Protein AF-A0A7K4INW4-F1 (afdb_monomer)

Radius of gyration: 18.96 Å; Cα contacts (8 Å, |Δi|>4): 118; chains: 1; bounding box: 45×37×45 Å

Structure (mmCIF, N/CA/C/O backbone):
data_AF-A0A7K4INW4-F1
#
_entry.id   AF-A0A7K4INW4-F1
#
loop_
_atom_site.group_PDB
_atom_site.id
_atom_site.type_symbol
_atom_site.label_atom_id
_atom_site.label_alt_id
_atom_site.label_comp_id
_atom_site.label_asym_id
_atom_site.label_entity_id
_atom_site.label_seq_id
_atom_site.pdbx_PDB_ins_code
_atom_site.Cartn_x
_atom_site.Cartn_y
_atom_site.Cartn_z
_atom_site.occupancy
_atom_site.B_iso_or_equiv
_atom_site.auth_seq_id
_atom_site.auth_comp_id
_atom_site.auth_asym_id
_atom_site.auth_atom_id
_atom_site.pdbx_PDB_model_num
ATOM 1 N N . MET A 1 1 ? -23.351 1.998 -5.449 1.00 84.44 1 MET A N 1
ATOM 2 C CA . MET A 1 1 ? -22.306 2.842 -6.071 1.00 84.44 1 MET A CA 1
ATOM 3 C C . MET A 1 1 ? -20.918 2.566 -5.495 1.00 84.44 1 MET A C 1
ATOM 5 O O . MET A 1 1 ? -20.058 2.214 -6.281 1.00 84.44 1 MET A O 1
ATOM 9 N N . ILE A 1 2 ? -20.703 2.623 -4.167 1.00 93.81 2 ILE A N 1
ATOM 10 C CA . ILE A 1 2 ? -19.391 2.334 -3.531 1.00 93.81 2 ILE A CA 1
ATOM 11 C C . ILE A 1 2 ? -18.779 1.018 -4.032 1.00 93.81 2 ILE A C 1
ATOM 13 O O . ILE A 1 2 ? -17.688 1.023 -4.590 1.00 93.81 2 ILE A O 1
ATOM 17 N N . TRP A 1 3 ? -19.519 -0.087 -3.896 1.00 94.50 3 TRP A N 1
ATOM 18 C CA . TRP A 1 3 ? -19.058 -1.415 -4.310 1.00 94.50 3 TRP A CA 1
ATOM 19 C C . TRP A 1 3 ? -18.751 -1.510 -5.803 1.00 94.50 3 TRP A C 1
ATOM 21 O O . TRP A 1 3 ? -17.779 -2.145 -6.176 1.00 94.50 3 TRP A O 1
ATOM 31 N N . LEU A 1 4 ? -19.523 -0.822 -6.649 1.00 96.50 4 LEU A N 1
ATOM 32 C CA . LEU A 1 4 ? -19.267 -0.790 -8.088 1.00 96.50 4 LEU A CA 1
ATOM 33 C C . LEU A 1 4 ? -17.937 -0.090 -8.395 1.00 96.50 4 LEU A C 1
ATOM 35 O O . LEU A 1 4 ? -17.111 -0.648 -9.107 1.00 96.50 4 LEU A O 1
ATOM 39 N N . CYS A 1 5 ? -17.710 1.101 -7.832 1.00 96.12 5 CYS A N 1
ATOM 40 C CA . CYS A 1 5 ? -16.449 1.826 -7.995 1.00 96.12 5 CYS A CA 1
ATOM 41 C C . CYS A 1 5 ? -15.263 1.009 -7.458 1.00 96.12 5 CYS A C 1
ATOM 43 O O . CYS A 1 5 ? -14.231 0.917 -8.115 1.00 96.12 5 CYS A O 1
ATOM 45 N N . PHE A 1 6 ? -15.434 0.355 -6.308 1.00 96.88 6 PHE A N 1
ATOM 46 C CA . PHE A 1 6 ? -14.407 -0.503 -5.726 1.00 96.88 6 PHE A CA 1
ATOM 47 C C . PHE A 1 6 ? -14.074 -1.696 -6.630 1.00 96.88 6 PHE A C 1
ATOM 49 O O . PHE A 1 6 ? -12.907 -1.925 -6.932 1.00 96.88 6 PHE A O 1
ATOM 56 N N . THR A 1 7 ? -15.086 -2.415 -7.124 1.00 97.75 7 THR A N 1
ATOM 57 C CA . THR A 1 7 ? -14.902 -3.555 -8.032 1.00 97.75 7 THR A CA 1
ATOM 58 C C . THR A 1 7 ? -14.246 -3.137 -9.344 1.00 97.75 7 THR A C 1
ATOM 60 O O . THR A 1 7 ? -13.327 -3.812 -9.792 1.00 97.75 7 THR A O 1
ATOM 63 N N . VAL A 1 8 ? -14.670 -2.023 -9.947 1.00 98.25 8 VAL A N 1
ATOM 64 C CA . VAL A 1 8 ? -14.062 -1.511 -11.187 1.00 98.25 8 VAL A CA 1
ATOM 65 C C . VAL A 1 8 ? -12.601 -1.134 -10.958 1.00 98.25 8 VAL A C 1
ATOM 67 O O . VAL A 1 8 ? -11.744 -1.498 -11.756 1.00 98.25 8 VAL A O 1
ATOM 70 N N . GLY A 1 9 ? -12.304 -0.449 -9.855 1.00 97.94 9 GLY A N 1
ATOM 71 C CA . GLY A 1 9 ? -10.940 -0.069 -9.512 1.00 97.94 9 GLY A CA 1
ATOM 72 C C . GLY A 1 9 ? -10.025 -1.260 -9.245 1.00 97.94 9 GLY A C 1
ATOM 73 O O . GLY A 1 9 ? -8.933 -1.320 -9.801 1.00 97.94 9 GLY A O 1
ATOM 74 N N . LEU A 1 10 ? -10.496 -2.246 -8.477 1.00 97.75 10 LEU A N 1
ATOM 75 C CA . LEU A 1 10 ? -9.767 -3.496 -8.251 1.00 97.75 10 LEU A CA 1
ATOM 76 C C . LEU A 1 10 ? -9.554 -4.286 -9.540 1.00 97.75 10 LEU A C 1
ATOM 78 O O . LEU A 1 10 ? -8.481 -4.841 -9.738 1.00 97.75 10 LEU A O 1
ATOM 82 N N . PHE A 1 11 ? -10.559 -4.341 -10.414 1.00 98.44 11 PHE A N 1
ATOM 83 C CA . PHE A 1 11 ? -10.442 -5.035 -11.691 1.00 98.44 11 PHE A CA 1
ATOM 84 C C . PHE A 1 11 ? -9.376 -4.389 -12.582 1.00 98.44 11 PHE A C 1
ATOM 86 O O . PHE A 1 11 ? -8.529 -5.089 -13.124 1.00 98.44 11 PHE A O 1
ATOM 93 N N . LEU A 1 12 ? -9.369 -3.058 -12.691 1.00 98.00 12 LEU A N 1
ATOM 94 C CA . LEU A 1 12 ? -8.351 -2.329 -13.453 1.00 98.00 12 LEU A CA 1
ATOM 95 C C . LEU A 1 12 ? -6.953 -2.507 -12.857 1.00 98.00 12 LEU A C 1
ATOM 97 O O . LEU A 1 12 ? -6.007 -2.763 -13.597 1.00 98.00 12 LEU A O 1
ATOM 101 N N . TRP A 1 13 ? -6.831 -2.438 -11.530 1.00 97.88 13 TRP A N 1
ATOM 102 C CA . TRP A 1 13 ? -5.569 -2.700 -10.843 1.00 97.88 13 TRP A CA 1
ATOM 103 C C . TRP A 1 13 ? -5.064 -4.125 -11.113 1.00 97.88 13 TRP A C 1
ATOM 105 O O . TRP A 1 13 ? -3.912 -4.305 -11.491 1.00 97.88 13 TRP A O 1
ATOM 115 N N . PHE A 1 14 ? -5.949 -5.125 -11.033 1.00 97.94 14 PHE A N 1
ATOM 116 C CA . PHE A 1 14 ? -5.633 -6.519 -11.353 1.00 97.94 14 PHE A CA 1
ATOM 117 C C . PHE A 1 14 ? -5.171 -6.703 -12.805 1.00 97.94 14 PHE A C 1
ATOM 119 O O . PHE A 1 14 ? -4.263 -7.489 -13.064 1.00 97.94 14 PHE A O 1
ATOM 126 N N . VAL A 1 15 ? -5.754 -5.972 -13.760 1.00 98.38 15 VAL A N 1
ATOM 127 C CA . VAL A 1 15 ? -5.283 -5.984 -15.154 1.00 98.38 15 VAL A CA 1
ATOM 128 C C . VAL A 1 15 ? -3.861 -5.420 -15.259 1.00 98.38 15 VAL A C 1
ATOM 130 O O . VAL A 1 15 ? -3.044 -6.002 -15.969 1.00 98.38 15 VAL A O 1
ATOM 133 N N . GLY A 1 16 ? -3.540 -4.347 -14.529 1.00 97.19 16 GLY A N 1
ATOM 134 C CA . GLY A 1 16 ? -2.175 -3.814 -14.438 1.00 97.19 16 GLY A CA 1
ATOM 135 C C . GLY A 1 16 ? -1.178 -4.852 -13.913 1.00 97.19 16 GLY A C 1
ATOM 136 O O . GLY A 1 16 ? -0.173 -5.121 -14.570 1.00 97.19 16 GLY A O 1
ATOM 137 N N . GLU A 1 17 ? -1.514 -5.521 -12.805 1.00 96.00 17 GLU A N 1
ATOM 138 C CA . GLU A 1 17 ? -0.705 -6.613 -12.240 1.00 96.00 17 GLU A CA 1
ATOM 139 C C . GLU A 1 17 ? -0.508 -7.770 -13.224 1.00 96.00 17 GLU A C 1
ATOM 141 O O . GLU A 1 17 ? 0.600 -8.279 -13.378 1.00 96.00 17 GLU A O 1
ATOM 146 N N . ALA A 1 18 ? -1.566 -8.182 -13.930 1.00 97.56 18 ALA A N 1
ATOM 147 C CA . ALA A 1 18 ? -1.492 -9.270 -14.901 1.00 97.56 18 ALA A CA 1
ATOM 148 C C . ALA A 1 18 ? -0.576 -8.924 -16.087 1.00 97.56 18 ALA A C 1
ATOM 150 O O . ALA A 1 18 ? 0.168 -9.784 -16.566 1.00 97.56 18 ALA A O 1
ATOM 151 N N . ILE A 1 19 ? -0.599 -7.667 -16.545 1.00 96.88 19 ILE A N 1
ATOM 152 C CA . ILE A 1 19 ? 0.301 -7.173 -17.593 1.00 96.88 19 ILE A CA 1
ATOM 153 C C . ILE A 1 19 ? 1.741 -7.167 -17.079 1.00 96.88 19 ILE A C 1
ATOM 155 O O . ILE A 1 19 ? 2.617 -7.723 -17.741 1.00 96.88 19 ILE A O 1
ATOM 159 N N . TRP A 1 20 ? 1.986 -6.594 -15.898 1.00 95.81 20 TRP A N 1
ATOM 160 C CA . TRP A 1 20 ? 3.315 -6.574 -15.289 1.00 95.81 20 TRP A CA 1
ATOM 161 C C . TRP A 1 20 ? 3.879 -7.983 -15.086 1.00 95.81 20 TRP A C 1
ATOM 163 O O . TRP A 1 20 ? 5.015 -8.246 -15.477 1.00 95.81 20 TRP A O 1
ATOM 173 N N . MET A 1 21 ? 3.067 -8.920 -14.590 1.00 96.00 21 MET A N 1
ATOM 174 C CA . MET A 1 21 ? 3.441 -10.328 -14.446 1.00 96.00 21 MET A CA 1
ATOM 175 C C . MET A 1 21 ? 3.829 -10.948 -15.797 1.00 96.00 21 MET A C 1
ATOM 177 O O . MET A 1 21 ? 4.789 -11.716 -15.870 1.00 96.00 21 MET A O 1
ATOM 181 N N . GLY A 1 22 ? 3.125 -10.604 -16.878 1.00 96.38 22 GLY A N 1
ATOM 182 C CA . GLY A 1 22 ? 3.491 -11.025 -18.230 1.00 96.38 22 GLY A CA 1
ATOM 183 C C . GLY A 1 22 ? 4.900 -10.574 -18.631 1.00 96.38 22 GLY A C 1
ATOM 184 O O . GLY A 1 22 ? 5.676 -11.374 -19.148 1.00 96.38 22 GLY A O 1
ATOM 185 N N . TYR A 1 23 ? 5.269 -9.328 -18.338 1.00 94.69 23 TYR A N 1
ATOM 186 C CA . TYR A 1 23 ? 6.619 -8.822 -18.607 1.00 94.69 23 TYR A CA 1
ATOM 187 C C . TYR A 1 23 ? 7.672 -9.452 -17.687 1.00 94.69 23 TYR A C 1
ATOM 189 O O . TYR A 1 23 ? 8.623 -10.072 -18.166 1.00 94.69 23 TYR A O 1
ATOM 197 N N . ALA A 1 24 ? 7.473 -9.352 -16.375 1.00 93.00 24 ALA A N 1
ATOM 198 C CA . ALA A 1 24 ? 8.476 -9.728 -15.387 1.00 93.00 24 ALA A CA 1
ATOM 199 C C . ALA A 1 24 ? 8.680 -11.248 -15.289 1.00 93.00 24 ALA A C 1
ATOM 201 O O . ALA A 1 24 ? 9.813 -11.717 -15.218 1.00 93.00 24 ALA A O 1
ATOM 202 N N . VAL A 1 25 ? 7.593 -12.026 -15.288 1.00 93.31 25 VAL A N 1
ATOM 203 C CA . VAL A 1 25 ? 7.641 -13.468 -14.989 1.00 93.31 25 VAL A CA 1
ATOM 204 C C . VAL A 1 25 ? 7.674 -14.315 -16.256 1.00 93.31 25 VAL A C 1
ATOM 206 O O . VAL A 1 25 ? 8.409 -15.297 -16.309 1.00 93.31 25 VAL A O 1
ATOM 209 N N . ILE A 1 26 ? 6.880 -13.964 -17.275 1.00 94.44 26 ILE A N 1
ATOM 210 C CA . ILE A 1 26 ? 6.783 -14.772 -18.503 1.00 94.44 26 ILE A CA 1
ATOM 211 C C . ILE A 1 26 ? 7.884 -14.389 -19.491 1.00 94.44 26 ILE A C 1
ATOM 213 O O . ILE A 1 26 ? 8.560 -15.267 -20.024 1.00 94.44 26 ILE A O 1
ATOM 217 N N . LEU A 1 27 ? 8.061 -13.092 -19.749 1.00 93.31 27 LEU A N 1
ATOM 218 C CA . LEU A 1 27 ? 9.046 -12.608 -20.718 1.00 93.31 27 LEU A C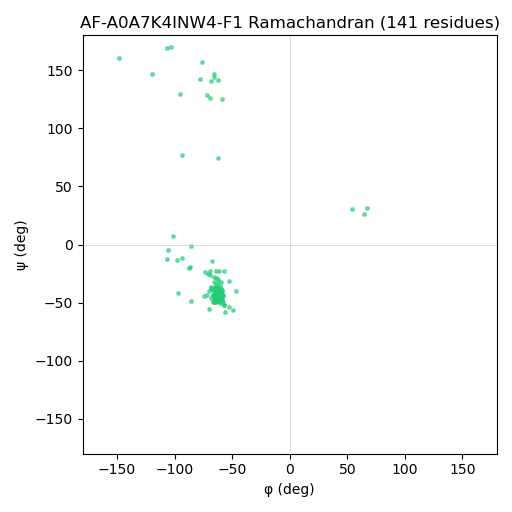A 1
ATOM 219 C C . LEU A 1 27 ? 10.440 -12.418 -20.106 1.00 93.31 27 LEU A C 1
ATOM 221 O O . LEU A 1 27 ? 11.415 -12.387 -20.852 1.00 93.31 27 LEU A O 1
ATOM 225 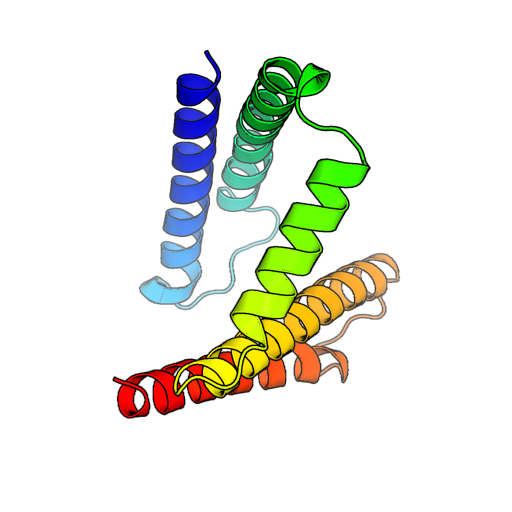N N . GLY A 1 28 ? 10.547 -12.318 -18.777 1.00 93.94 28 GLY A N 1
ATOM 226 C CA . GLY A 1 28 ? 11.822 -12.113 -18.084 1.00 93.94 28 GLY A CA 1
ATOM 227 C C . GLY A 1 28 ? 12.479 -10.774 -18.423 1.00 93.94 28 GLY A C 1
ATOM 228 O O . GLY A 1 28 ? 13.702 -10.663 -18.380 1.00 93.94 28 GLY A O 1
ATOM 229 N N . VAL A 1 29 ? 11.679 -9.779 -18.810 1.00 93.88 29 VAL A N 1
ATOM 230 C CA . VAL A 1 29 ? 12.150 -8.443 -19.185 1.00 93.88 29 VAL A CA 1
ATOM 231 C C . VAL A 1 29 ? 11.546 -7.401 -18.261 1.00 93.88 29 VAL A C 1
ATOM 233 O O . VAL A 1 29 ? 10.404 -7.525 -17.813 1.00 93.88 29 VAL A O 1
ATOM 236 N N . GLU A 1 30 ? 12.318 -6.356 -17.992 1.00 88.94 30 GLU A N 1
ATOM 237 C CA . GLU A 1 30 ? 11.823 -5.211 -17.240 1.00 88.94 30 GLU A CA 1
ATOM 238 C C . GLU A 1 30 ? 10.680 -4.530 -17.994 1.00 88.94 30 GLU A C 1
ATOM 240 O O . GLU A 1 30 ? 10.680 -4.431 -19.226 1.00 88.94 30 GLU A O 1
ATOM 245 N N . ILE A 1 31 ? 9.676 -4.077 -17.242 1.00 90.31 31 ILE A N 1
ATOM 246 C CA . ILE A 1 31 ? 8.525 -3.410 -17.833 1.00 90.31 31 ILE A CA 1
ATOM 247 C C . ILE A 1 31 ? 8.961 -2.036 -18.382 1.00 90.31 31 ILE A C 1
ATOM 249 O O . ILE A 1 31 ? 9.566 -1.247 -17.654 1.00 90.31 31 ILE A O 1
ATOM 253 N N . PRO A 1 32 ? 8.693 -1.725 -19.662 1.00 90.69 32 PRO A N 1
ATOM 254 C CA . PRO A 1 32 ? 9.141 -0.471 -20.255 1.00 90.69 32 PRO A CA 1
ATOM 255 C C . PRO A 1 32 ? 8.340 0.704 -19.696 1.00 90.69 32 PRO A C 1
ATOM 257 O O . PRO A 1 32 ? 7.118 0.685 -19.757 1.00 90.69 32 PRO A O 1
ATOM 260 N N . TYR A 1 33 ? 9.009 1.750 -19.212 1.00 86.31 33 TYR A N 1
ATOM 261 C CA . TYR A 1 33 ? 8.336 2.939 -18.689 1.00 86.31 33 TYR A CA 1
ATOM 262 C C . TYR A 1 33 ? 8.209 4.050 -19.753 1.00 86.31 33 TYR A C 1
ATOM 264 O O . TYR A 1 33 ? 9.227 4.429 -20.343 1.00 86.31 33 TYR A O 1
ATOM 272 N N . PRO A 1 34 ? 7.013 4.636 -19.981 1.00 91.44 34 PRO A N 1
ATOM 273 C CA . PRO A 1 34 ? 5.705 4.253 -19.436 1.00 91.44 34 PRO A CA 1
ATOM 274 C C . PRO A 1 34 ? 5.103 3.033 -20.154 1.00 91.44 34 PRO A C 1
ATOM 276 O O . PRO A 1 34 ? 5.180 2.908 -21.379 1.00 91.44 34 PRO A O 1
ATOM 279 N N . SER A 1 35 ? 4.446 2.165 -19.389 1.00 94.50 35 SER A N 1
ATOM 280 C CA . SER A 1 35 ? 3.855 0.910 -19.850 1.00 94.50 35 SER A CA 1
ATOM 281 C C . SER A 1 35 ? 2.330 0.970 -19.937 1.00 94.50 35 SER A C 1
ATOM 283 O O . SER A 1 35 ? 1.663 1.865 -19.413 1.00 94.50 35 SER A O 1
ATOM 285 N N . VAL A 1 36 ? 1.747 -0.057 -20.559 1.00 94.81 36 VAL A N 1
ATOM 286 C CA . VAL A 1 36 ? 0.293 -0.267 -20.531 1.00 94.81 36 VAL A CA 1
ATOM 287 C C . VAL A 1 36 ? -0.196 -0.552 -19.102 1.00 94.81 36 VAL A C 1
ATOM 289 O O . VAL A 1 36 ? -1.284 -0.106 -18.746 1.00 94.81 36 VAL A O 1
ATOM 292 N N . ALA A 1 37 ? 0.598 -1.233 -18.264 1.00 95.94 37 ALA A N 1
ATOM 293 C CA . ALA A 1 37 ? 0.237 -1.501 -16.869 1.00 95.94 37 ALA A CA 1
ATOM 294 C C . ALA A 1 37 ? 0.088 -0.201 -16.061 1.00 95.94 37 ALA A C 1
ATOM 296 O O . ALA A 1 37 ? -0.879 -0.059 -15.311 1.00 95.94 37 ALA A O 1
ATOM 297 N N . ASP A 1 38 ? 0.960 0.785 -16.306 1.00 96.06 38 ASP A N 1
ATOM 298 C CA . ASP A 1 38 ? 0.911 2.097 -15.647 1.00 96.06 38 ASP A CA 1
ATOM 299 C C . ASP A 1 38 ? -0.414 2.819 -15.905 1.00 96.06 38 ASP A C 1
ATOM 301 O O . ASP A 1 38 ? -1.005 3.394 -14.989 1.00 96.06 38 ASP A O 1
ATOM 305 N N . ALA A 1 39 ? -0.935 2.738 -17.133 1.00 96.81 39 ALA A N 1
ATOM 306 C CA . ALA A 1 39 ? -2.241 3.302 -17.463 1.00 96.81 39 ALA A CA 1
ATOM 307 C C . ALA A 1 39 ? -3.371 2.611 -16.681 1.00 96.81 39 ALA A C 1
ATOM 309 O O . ALA A 1 39 ? -4.254 3.286 -16.149 1.00 96.81 39 ALA A O 1
ATOM 310 N N . PHE A 1 40 ? -3.341 1.279 -16.573 1.00 97.56 40 PHE A N 1
ATOM 311 C CA . PHE A 1 40 ? -4.357 0.518 -15.842 1.00 97.56 40 PHE A CA 1
ATOM 312 C C . PHE A 1 40 ? -4.332 0.789 -14.339 1.00 97.56 40 PHE A C 1
ATOM 314 O O . PHE A 1 40 ? -5.394 1.019 -13.756 1.00 97.56 40 PHE A O 1
ATOM 321 N N . TRP A 1 41 ? -3.155 0.835 -13.714 1.00 96.81 41 TRP A N 1
ATOM 322 C CA . TRP A 1 41 ? -3.035 1.198 -12.303 1.00 96.81 41 TRP A CA 1
ATOM 323 C C . TRP A 1 41 ? -3.515 2.630 -12.050 1.00 96.81 41 TRP A C 1
ATOM 325 O O . TRP A 1 41 ? -4.352 2.852 -11.173 1.00 96.81 41 TRP A O 1
ATOM 335 N N . LEU A 1 42 ? -3.063 3.596 -12.857 1.00 97.00 42 LEU A N 1
ATOM 336 C CA . LEU A 1 42 ? -3.404 5.008 -12.678 1.00 97.00 42 LEU A CA 1
ATOM 337 C C . LEU A 1 42 ? -4.904 5.270 -12.868 1.00 97.00 42 LEU A C 1
ATOM 339 O O . LEU A 1 42 ? -5.520 5.960 -12.053 1.00 97.00 42 LEU A O 1
ATOM 343 N N . ILE A 1 43 ? -5.518 4.673 -13.894 1.00 97.25 43 ILE A N 1
ATOM 344 C CA . ILE A 1 43 ? -6.969 4.754 -14.106 1.00 97.25 43 ILE A CA 1
ATOM 345 C C . ILE A 1 43 ? -7.709 3.995 -13.004 1.00 97.25 43 ILE A C 1
ATOM 347 O O . ILE A 1 43 ? -8.730 4.487 -12.533 1.00 97.25 43 ILE A O 1
ATOM 351 N N . GLY A 1 44 ? -7.205 2.838 -12.563 1.00 97.12 44 GLY A N 1
ATOM 352 C CA . GLY A 1 44 ? -7.792 2.024 -11.497 1.00 97.12 44 GLY A CA 1
ATOM 353 C C . GLY A 1 44 ? -7.845 2.733 -10.144 1.00 97.12 44 GLY A C 1
ATOM 354 O O . GLY A 1 44 ? -8.815 2.566 -9.401 1.00 97.12 44 GLY A O 1
ATOM 355 N N . TYR A 1 45 ? -6.881 3.607 -9.846 1.00 96.38 45 TYR A N 1
ATOM 356 C CA . TYR A 1 45 ? -6.904 4.400 -8.619 1.00 96.38 45 TYR A CA 1
ATOM 357 C C . TYR A 1 45 ? -8.056 5.406 -8.568 1.00 96.38 45 TYR A C 1
ATOM 359 O O . TYR A 1 45 ? -8.600 5.633 -7.489 1.00 96.38 45 TYR A O 1
ATOM 367 N N . ILE A 1 46 ? -8.499 5.962 -9.699 1.00 97.38 46 ILE A N 1
ATOM 368 C CA . ILE A 1 46 ? -9.602 6.940 -9.735 1.00 97.38 46 ILE A CA 1
ATOM 369 C C . ILE A 1 46 ? -10.891 6.379 -9.093 1.00 97.38 46 ILE A C 1
ATOM 371 O O . ILE A 1 46 ? -11.378 6.965 -8.120 1.00 97.38 46 ILE A O 1
ATOM 375 N N . PRO A 1 47 ? -11.468 5.252 -9.555 1.00 97.38 47 PRO A N 1
ATOM 376 C CA . PRO A 1 47 ? -12.661 4.684 -8.944 1.00 97.38 47 PRO A CA 1
ATOM 377 C C . PRO A 1 47 ? -12.399 4.107 -7.542 1.00 97.38 47 PRO A C 1
ATOM 379 O O . PRO A 1 47 ? -13.320 4.137 -6.725 1.00 97.38 47 PRO A O 1
ATOM 382 N N . LEU A 1 48 ? -11.176 3.667 -7.204 1.00 97.00 48 LEU A N 1
ATOM 383 C CA . LEU A 1 48 ? -10.829 3.292 -5.821 1.00 97.00 48 LEU A CA 1
ATOM 384 C C . LEU A 1 48 ? -10.915 4.494 -4.870 1.00 97.00 48 LEU A C 1
ATOM 386 O O . LEU A 1 48 ? -11.527 4.389 -3.806 1.00 97.00 48 LEU A O 1
ATOM 390 N N . PHE A 1 49 ? -10.388 5.655 -5.266 1.00 96.44 49 PHE A N 1
ATOM 391 C CA . PHE A 1 49 ? -10.502 6.891 -4.490 1.00 96.44 49 PHE A CA 1
ATOM 392 C C . PHE A 1 49 ? -11.952 7.350 -4.355 1.00 96.44 49 PHE A C 1
ATOM 394 O O . PHE A 1 49 ? -12.373 7.737 -3.265 1.00 96.44 49 PHE A O 1
ATOM 401 N N . VAL A 1 50 ? -12.745 7.262 -5.427 1.00 96.50 50 VAL A N 1
ATOM 402 C CA . VAL A 1 50 ? -14.183 7.562 -5.367 1.00 96.50 50 VAL A CA 1
ATOM 403 C C . VAL A 1 50 ? -14.897 6.606 -4.408 1.00 96.50 50 VAL A C 1
ATOM 405 O O . VAL A 1 50 ? -15.700 7.055 -3.590 1.00 96.50 50 VAL A O 1
ATOM 408 N N . ALA A 1 51 ? -14.596 5.306 -4.459 1.00 95.62 51 ALA A N 1
ATOM 409 C CA . ALA A 1 51 ? -15.169 4.319 -3.550 1.00 95.62 51 ALA A CA 1
ATOM 410 C C . ALA A 1 51 ? -14.821 4.631 -2.089 1.00 95.62 51 ALA A C 1
ATOM 412 O O . ALA A 1 51 ? -15.721 4.666 -1.248 1.00 95.62 51 ALA A O 1
ATOM 413 N N . LEU A 1 52 ? -13.549 4.927 -1.805 1.00 93.25 52 LEU A N 1
ATOM 414 C CA . LEU A 1 52 ? -13.077 5.306 -0.475 1.00 93.25 52 LEU A CA 1
ATOM 415 C C . LEU A 1 52 ? -13.764 6.581 0.022 1.00 93.25 52 LEU A C 1
ATOM 417 O O . LEU A 1 52 ? -14.283 6.603 1.135 1.00 93.25 52 LEU A O 1
ATOM 421 N N . TYR A 1 53 ? -13.826 7.622 -0.808 1.00 93.12 53 TYR A N 1
ATOM 422 C CA . TYR A 1 53 ? -14.494 8.877 -0.468 1.00 93.12 53 TYR A CA 1
ATOM 423 C C . TYR A 1 53 ? -15.975 8.662 -0.134 1.00 93.12 53 TYR A C 1
ATOM 425 O O . TYR A 1 53 ? -16.460 9.143 0.890 1.00 93.12 53 TYR A O 1
ATOM 433 N N . LEU A 1 54 ? -16.699 7.909 -0.967 1.00 92.69 54 LEU A N 1
ATOM 434 C CA . LEU A 1 54 ? -18.109 7.604 -0.735 1.00 92.69 54 LEU A CA 1
ATOM 435 C C . LEU A 1 54 ? -18.310 6.745 0.521 1.00 92.69 54 LEU A C 1
ATOM 437 O O . LEU A 1 54 ? -19.281 6.958 1.246 1.00 92.69 54 LEU A O 1
ATOM 441 N N . TYR A 1 55 ? -17.396 5.813 0.796 1.00 89.94 55 TYR A N 1
ATOM 442 C CA . TYR A 1 55 ? -17.417 4.992 2.004 1.00 89.94 55 TYR A CA 1
ATOM 443 C C . TYR A 1 55 ? -17.200 5.839 3.262 1.00 89.94 55 TYR A C 1
ATOM 445 O O . TYR A 1 55 ? -18.008 5.793 4.187 1.00 89.94 55 TYR A O 1
ATOM 453 N N . VAL A 1 56 ? -16.173 6.692 3.276 1.00 87.44 56 VAL A N 1
ATOM 454 C CA . VAL A 1 56 ? -15.916 7.620 4.387 1.00 87.44 56 VAL A CA 1
ATOM 455 C C . VAL A 1 56 ? -17.080 8.586 4.567 1.00 87.44 56 VAL A C 1
ATOM 457 O O . VAL A 1 56 ? -17.481 8.837 5.695 1.00 87.44 56 VAL A O 1
ATOM 460 N N . ARG A 1 57 ? -17.679 9.096 3.486 1.00 87.44 57 ARG A N 1
ATOM 461 C CA . ARG A 1 57 ? -18.858 9.968 3.567 1.00 87.44 57 ARG A CA 1
ATOM 462 C C . ARG A 1 57 ? -20.064 9.253 4.183 1.00 87.44 57 ARG A C 1
ATOM 464 O O . ARG A 1 57 ? -20.785 9.872 4.959 1.00 87.44 57 ARG A O 1
ATOM 471 N N . LEU A 1 58 ? -20.273 7.975 3.860 1.00 85.69 58 LEU A N 1
ATOM 472 C CA . LEU A 1 58 ? -21.363 7.165 4.411 1.00 85.69 58 LEU A CA 1
ATOM 473 C C . LEU A 1 58 ? -21.225 6.979 5.930 1.00 85.69 58 LEU A C 1
ATOM 475 O O . LEU A 1 58 ? -22.217 7.065 6.648 1.00 85.69 58 LEU A O 1
ATOM 479 N N . PHE A 1 59 ? -19.999 6.783 6.417 1.00 78.62 59 PHE A N 1
ATOM 480 C CA . PHE A 1 59 ? -19.702 6.588 7.840 1.00 78.62 59 PHE A CA 1
ATOM 481 C C . PHE A 1 59 ? -19.157 7.841 8.535 1.00 78.62 59 PHE A C 1
ATOM 483 O O . PHE A 1 59 ? -18.768 7.778 9.696 1.00 78.62 59 PHE A O 1
ATOM 490 N N . GLY A 1 60 ? -19.146 8.997 7.870 1.00 70.00 60 GLY A N 1
ATOM 491 C CA . GLY A 1 60 ? -18.449 10.194 8.349 1.00 70.00 60 GLY A CA 1
ATOM 492 C C . GLY A 1 60 ? -19.014 10.750 9.655 1.00 70.00 60 GLY A C 1
ATOM 493 O O . GLY A 1 60 ? -18.271 11.304 10.457 1.00 70.00 60 GLY A O 1
ATOM 494 N N . ALA A 1 61 ? -20.309 10.540 9.909 1.00 68.38 61 ALA A N 1
ATOM 495 C CA . ALA A 1 61 ? -20.941 10.886 11.182 1.00 68.38 61 ALA A CA 1
ATOM 496 C C . ALA A 1 61 ? -20.563 9.927 12.331 1.00 68.38 61 ALA A C 1
ATOM 498 O O . ALA A 1 61 ? -20.639 10.314 13.493 1.00 68.38 61 ALA A O 1
ATOM 499 N N . ALA A 1 62 ? -20.156 8.695 12.009 1.00 70.00 62 ALA A N 1
ATOM 500 C CA . ALA A 1 62 ? -19.741 7.662 12.961 1.00 70.00 62 ALA A CA 1
ATOM 501 C C . ALA A 1 62 ? -18.212 7.561 13.121 1.00 70.00 62 ALA A C 1
ATOM 503 O O . ALA A 1 62 ? -17.737 6.915 14.044 1.00 70.00 62 ALA A O 1
ATOM 504 N N . LEU A 1 63 ? -17.433 8.181 12.229 1.00 71.56 63 LEU A N 1
ATOM 505 C CA . LEU A 1 63 ? -15.971 8.198 12.265 1.00 71.56 63 LEU A CA 1
ATOM 506 C C . LEU A 1 63 ? -15.483 9.443 13.008 1.00 71.56 63 LEU A C 1
ATOM 508 O O . LEU A 1 63 ? -15.041 10.421 12.401 1.00 71.56 63 LEU A O 1
ATOM 512 N N . THR A 1 64 ? -15.550 9.433 14.339 1.00 81.38 64 THR A N 1
ATOM 513 C CA . THR A 1 64 ? -14.908 10.498 15.115 1.00 81.38 64 THR A CA 1
ATOM 514 C C . THR A 1 64 ? -13.392 10.279 15.170 1.00 81.38 64 THR A C 1
ATOM 516 O O . THR A 1 64 ? -12.899 9.155 15.056 1.00 81.38 64 THR A O 1
ATOM 519 N N . ARG A 1 65 ? -12.606 11.343 15.413 1.00 77.31 65 ARG A N 1
ATOM 520 C CA . ARG A 1 65 ? -11.154 11.203 15.675 1.00 77.31 65 ARG A CA 1
ATOM 521 C C . ARG A 1 65 ? -10.864 10.194 16.790 1.00 77.31 65 ARG A C 1
ATOM 523 O O . ARG A 1 65 ? -9.826 9.543 16.753 1.00 77.31 65 ARG A O 1
ATOM 530 N N . LYS A 1 66 ? -11.769 10.074 17.768 1.00 83.31 66 LYS A N 1
ATOM 531 C CA . LYS A 1 66 ? -11.646 9.113 18.865 1.00 83.31 66 LYS A CA 1
ATOM 532 C C . LYS A 1 66 ? -11.797 7.685 18.354 1.00 83.31 66 LYS A C 1
ATOM 534 O O . LYS A 1 66 ? -10.943 6.875 18.673 1.00 83.31 66 LYS A O 1
ATOM 539 N N . ASP A 1 67 ? -12.787 7.404 17.512 1.00 80.75 67 ASP A N 1
ATOM 540 C CA . ASP A 1 67 ? -12.989 6.066 16.934 1.00 80.75 67 ASP A CA 1
ATOM 541 C C . ASP A 1 67 ? -11.812 5.648 16.051 1.00 80.75 67 ASP A C 1
ATOM 543 O O . ASP A 1 67 ? -11.384 4.497 16.078 1.00 80.75 67 ASP A O 1
ATOM 547 N N . LEU A 1 68 ? -11.218 6.604 15.330 1.00 79.56 68 LEU A N 1
ATOM 548 C CA . LEU A 1 68 ? -10.038 6.354 14.506 1.00 79.56 68 LEU A CA 1
ATOM 549 C C . LEU A 1 68 ? -8.819 5.992 15.367 1.00 79.56 68 LEU A C 1
ATOM 551 O O . LEU A 1 68 ? -8.180 4.969 15.123 1.00 79.56 68 LEU A O 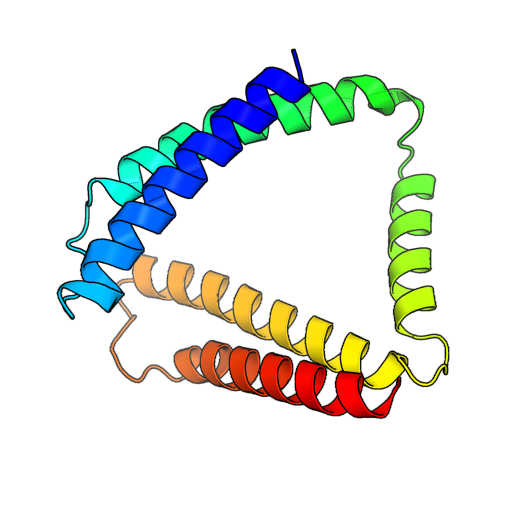1
ATOM 555 N N . VAL A 1 69 ? -8.550 6.778 16.417 1.00 85.69 69 VAL A N 1
ATOM 556 C CA . VAL A 1 69 ? -7.479 6.504 17.391 1.00 85.69 69 VAL A CA 1
ATOM 557 C C . VAL A 1 69 ? -7.731 5.197 18.140 1.00 85.69 69 VAL A C 1
ATOM 559 O O . VAL A 1 69 ? -6.795 4.430 18.333 1.00 85.69 69 VAL A O 1
ATOM 562 N N . VAL A 1 70 ? -8.977 4.909 18.524 1.00 85.69 70 VAL A N 1
ATOM 563 C CA . VAL A 1 70 ? -9.358 3.663 19.201 1.00 85.69 70 VAL A CA 1
ATOM 564 C C . VAL A 1 70 ? -9.188 2.466 18.274 1.00 85.69 70 VAL A C 1
ATOM 566 O O . VAL A 1 70 ? -8.627 1.472 18.713 1.00 85.69 70 VAL A O 1
ATOM 569 N N . SER A 1 71 ? -9.595 2.540 17.004 1.00 78.12 71 SER A N 1
ATOM 570 C CA . SER A 1 71 ? -9.403 1.429 16.060 1.00 78.12 71 SER A CA 1
ATOM 571 C C . SER A 1 71 ? -7.921 1.183 15.764 1.00 78.12 71 SER A C 1
ATOM 573 O O . SER A 1 71 ? -7.481 0.033 15.723 1.00 78.12 71 SER A O 1
ATOM 575 N N . LEU A 1 72 ? -7.126 2.253 15.647 1.00 80.50 72 LEU A N 1
ATOM 576 C CA . LEU A 1 72 ? -5.683 2.168 15.452 1.00 80.50 72 LEU A CA 1
ATOM 577 C C . LEU A 1 72 ? -5.009 1.559 16.685 1.00 80.50 72 LEU A C 1
ATOM 579 O O . LEU A 1 72 ? -4.243 0.607 16.566 1.00 80.50 72 LEU A O 1
ATOM 583 N N . ALA A 1 73 ? -5.345 2.054 17.877 1.00 81.75 73 ALA A N 1
ATOM 584 C CA . ALA A 1 73 ? -4.844 1.527 19.138 1.00 81.75 73 ALA A CA 1
ATOM 585 C C . ALA A 1 73 ? -5.282 0.075 19.354 1.00 81.75 73 ALA A C 1
ATOM 587 O O . ALA A 1 73 ? -4.459 -0.737 19.747 1.00 81.75 73 ALA A O 1
ATOM 588 N N . ALA A 1 74 ? -6.530 -0.284 19.053 1.00 80.06 74 ALA A N 1
ATOM 589 C CA . ALA A 1 74 ? -7.022 -1.655 19.138 1.00 80.06 74 ALA A CA 1
ATOM 590 C C . ALA A 1 74 ? -6.265 -2.576 18.180 1.00 80.06 74 ALA A C 1
ATOM 592 O O . ALA A 1 74 ? -5.874 -3.661 18.585 1.00 80.06 74 ALA A O 1
ATOM 593 N N . THR A 1 75 ? -5.988 -2.135 16.952 1.00 75.69 75 THR A N 1
ATOM 594 C CA . THR A 1 75 ? -5.188 -2.903 15.984 1.00 75.69 75 THR A CA 1
ATOM 595 C C . THR A 1 75 ? -3.762 -3.114 16.492 1.00 75.69 75 THR A C 1
ATOM 597 O O . THR A 1 75 ? -3.266 -4.236 16.479 1.00 75.69 75 THR A O 1
ATOM 600 N N . ILE A 1 76 ? -3.122 -2.065 17.020 1.00 75.31 76 ILE A N 1
ATOM 601 C CA . ILE A 1 76 ? -1.773 -2.138 17.600 1.00 75.31 76 ILE A CA 1
ATOM 602 C C . ILE A 1 76 ? -1.762 -3.030 18.845 1.00 75.31 76 ILE A C 1
ATOM 604 O O . ILE A 1 76 ? -0.875 -3.865 18.989 1.00 75.31 76 ILE A O 1
ATOM 608 N N . ILE A 1 77 ? -2.745 -2.886 19.735 1.00 75.62 77 ILE A N 1
ATOM 609 C CA . ILE A 1 77 ? -2.879 -3.683 20.956 1.00 75.62 77 ILE A CA 1
ATOM 610 C C . ILE A 1 77 ? -3.133 -5.142 20.592 1.00 75.62 77 ILE A C 1
ATOM 612 O O . ILE A 1 77 ? -2.418 -5.995 21.091 1.00 75.62 77 ILE A O 1
ATOM 616 N N . LEU A 1 78 ? -4.069 -5.451 19.694 1.00 66.62 78 LEU A N 1
ATOM 617 C CA . LEU A 1 78 ? -4.320 -6.817 19.223 1.00 66.62 78 LEU A CA 1
ATOM 618 C C . LEU A 1 78 ? -3.077 -7.424 18.561 1.00 66.62 78 LEU A C 1
ATOM 620 O O . LEU A 1 78 ? -2.770 -8.585 18.813 1.00 66.62 78 LEU A O 1
ATOM 624 N N . ALA A 1 79 ? -2.320 -6.632 17.799 1.00 64.06 79 ALA A N 1
ATOM 625 C CA . ALA A 1 79 ? -1.034 -7.046 17.242 1.00 64.06 79 ALA A CA 1
ATOM 626 C C . ALA A 1 79 ? 0.068 -7.225 18.312 1.00 64.06 79 ALA A C 1
ATOM 628 O O . ALA A 1 79 ? 1.026 -7.960 18.08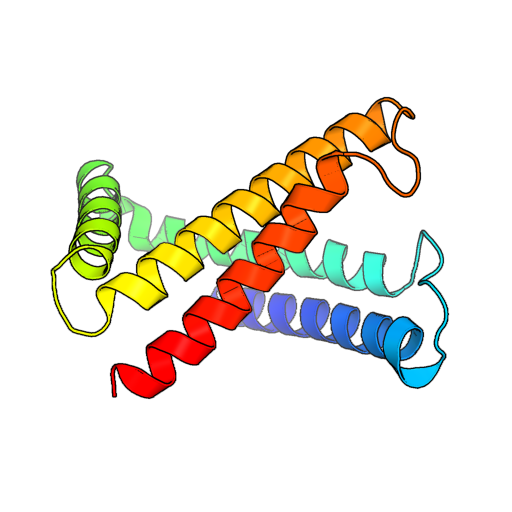1 1.00 64.06 79 ALA A O 1
ATOM 629 N N . SER A 1 80 ? -0.062 -6.579 19.478 1.00 65.50 80 SER A N 1
ATOM 630 C CA . SER A 1 80 ? 0.942 -6.547 20.557 1.00 65.50 80 SER A CA 1
ATOM 631 C C . SER A 1 80 ? 0.592 -7.396 21.786 1.00 65.50 80 SER A C 1
ATOM 633 O O . SER A 1 80 ? 1.456 -7.610 22.641 1.00 65.50 80 SER A O 1
ATOM 635 N N . ILE A 1 81 ? -0.648 -7.883 21.922 1.00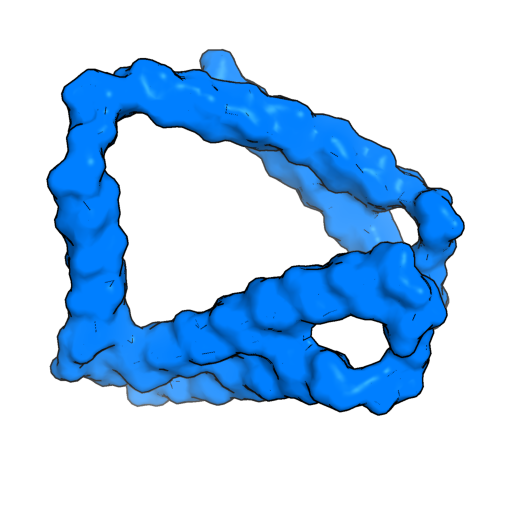 67.50 81 ILE A N 1
ATOM 636 C CA . ILE A 1 81 ? -1.028 -8.820 22.982 1.00 67.50 81 ILE A CA 1
ATOM 637 C C . ILE A 1 81 ? -0.141 -10.053 22.811 1.00 67.50 81 ILE A C 1
ATOM 639 O O . ILE A 1 81 ? -0.089 -10.652 21.737 1.00 67.50 81 ILE A O 1
ATOM 643 N N . LYS A 1 82 ? 0.561 -10.430 23.888 1.00 54.12 82 LYS A N 1
ATOM 644 C CA . LYS A 1 82 ? 1.365 -11.657 23.996 1.00 54.12 82 LYS A CA 1
ATOM 645 C C . LYS A 1 82 ? 0.471 -12.902 23.856 1.00 54.12 82 LYS A C 1
ATOM 647 O O . LYS A 1 82 ? 0.184 -13.593 24.827 1.00 54.12 82 LYS A O 1
ATOM 652 N N . GLY A 1 83 ? 0.030 -13.183 22.640 1.00 61.22 83 GLY A N 1
ATOM 653 C CA . GLY A 1 83 ? -0.393 -14.495 22.171 1.00 61.22 83 GLY A CA 1
ATOM 654 C C . GLY A 1 83 ? 0.710 -15.097 21.305 1.00 61.22 83 GLY A C 1
ATOM 655 O O . GLY A 1 83 ? 1.653 -14.394 20.932 1.00 61.22 83 GLY A O 1
ATOM 656 N N . LYS A 1 84 ? 0.588 -16.388 20.962 1.00 59.28 84 LYS A N 1
ATOM 657 C CA . LYS A 1 84 ? 1.529 -17.055 20.049 1.00 59.28 84 LYS A CA 1
ATOM 658 C C . LYS A 1 84 ? 1.784 -16.197 18.804 1.00 59.28 84 LYS A C 1
ATOM 660 O O . LYS A 1 84 ? 2.943 -16.026 18.492 1.00 59.28 84 LYS A O 1
ATOM 665 N N . LEU A 1 85 ? 0.751 -15.549 18.248 1.00 64.06 85 LEU A N 1
ATOM 666 C CA . LEU A 1 85 ? 0.778 -14.723 17.031 1.00 64.06 85 LEU A CA 1
ATOM 667 C C . LEU A 1 85 ? 1.564 -13.390 17.055 1.00 64.06 85 LEU A C 1
ATOM 669 O O . LEU A 1 85 ? 1.787 -12.796 15.999 1.00 64.06 85 LEU A O 1
ATOM 673 N N . GLY A 1 86 ? 1.963 -12.867 18.219 1.00 73.81 86 GLY A N 1
ATOM 674 C CA . GLY A 1 86 ? 2.490 -11.493 18.308 1.00 73.81 86 GLY A CA 1
ATOM 675 C C . GLY A 1 86 ? 3.820 -11.272 17.574 1.00 73.81 86 GLY A C 1
ATOM 676 O O . GLY A 1 86 ? 4.101 -10.168 17.109 1.00 73.81 86 GLY A O 1
ATOM 677 N N . LYS A 1 87 ? 4.651 -12.313 17.427 1.00 81.00 87 LYS A N 1
ATOM 678 C CA . LYS A 1 87 ? 5.966 -12.181 16.777 1.00 81.00 87 LYS A CA 1
ATOM 679 C C . LYS A 1 87 ? 5.830 -12.036 15.266 1.00 81.00 87 LYS A C 1
ATOM 681 O O . LYS A 1 87 ? 6.476 -11.161 14.692 1.00 81.00 87 LYS A O 1
ATOM 686 N N . SER A 1 88 ? 4.972 -12.839 14.642 1.00 86.31 88 SER A N 1
ATOM 687 C CA . SER A 1 88 ? 4.685 -12.722 13.209 1.00 86.31 88 SER A CA 1
ATOM 688 C C . SER A 1 88 ? 4.082 -11.367 12.866 1.00 86.31 88 SER A C 1
ATOM 690 O O . SER A 1 88 ? 4.513 -10.728 11.911 1.00 86.31 88 SER A O 1
ATOM 692 N N . TRP A 1 89 ? 3.156 -10.867 13.689 1.00 84.44 89 TRP A N 1
ATOM 693 C CA . TRP A 1 89 ? 2.564 -9.544 13.486 1.00 84.44 89 TRP A CA 1
ATOM 694 C C . TRP A 1 89 ? 3.568 -8.400 13.636 1.00 84.44 89 TRP A C 1
ATOM 696 O O . TRP A 1 89 ? 3.538 -7.465 12.837 1.00 84.44 89 TRP A O 1
ATOM 706 N N . LEU A 1 90 ? 4.491 -8.465 14.600 1.00 85.81 90 LEU A N 1
ATOM 707 C CA . LEU A 1 90 ? 5.565 -7.472 14.714 1.00 85.81 90 LEU A CA 1
ATOM 708 C C . LEU A 1 90 ? 6.462 -7.457 13.471 1.00 85.81 90 LEU A C 1
ATOM 710 O O . LEU A 1 90 ? 6.797 -6.384 12.975 1.00 85.81 90 LEU A O 1
ATOM 714 N N . LEU A 1 91 ? 6.809 -8.630 12.940 1.00 90.56 91 LEU A N 1
ATOM 715 C CA . LEU A 1 91 ? 7.622 -8.749 11.729 1.00 90.56 91 LEU A CA 1
ATOM 716 C C . LEU A 1 91 ? 6.878 -8.276 10.473 1.00 90.56 91 LEU A C 1
ATOM 718 O O . LEU A 1 91 ? 7.480 -7.608 9.638 1.00 90.56 91 LEU A O 1
ATOM 722 N N . ILE A 1 92 ? 5.569 -8.529 10.367 1.00 90.69 92 ILE A N 1
ATOM 723 C CA . ILE A 1 92 ? 4.719 -7.963 9.305 1.00 90.69 92 ILE A CA 1
ATOM 724 C C . ILE A 1 92 ? 4.746 -6.433 9.358 1.00 90.69 92 ILE A C 1
ATOM 726 O O . ILE A 1 92 ? 4.957 -5.785 8.338 1.00 90.69 92 ILE A O 1
ATOM 730 N N . ASN A 1 93 ? 4.580 -5.842 10.542 1.00 87.12 93 ASN A N 1
ATOM 731 C CA . ASN A 1 93 ? 4.614 -4.386 10.686 1.00 87.12 93 ASN A CA 1
ATOM 732 C C . ASN A 1 93 ? 5.998 -3.811 10.362 1.00 87.12 93 ASN A C 1
ATOM 734 O O . ASN A 1 93 ? 6.086 -2.807 9.660 1.00 87.12 93 ASN A O 1
ATOM 738 N N . ALA A 1 94 ? 7.074 -4.456 10.823 1.00 90.88 94 ALA A N 1
ATOM 739 C CA . ALA A 1 94 ? 8.439 -4.066 10.477 1.00 90.88 94 ALA A CA 1
ATOM 740 C C . ALA A 1 94 ? 8.665 -4.116 8.959 1.00 90.88 94 ALA A C 1
ATOM 742 O O . ALA A 1 94 ? 9.227 -3.185 8.392 1.00 90.88 94 ALA A O 1
ATOM 743 N N . SER A 1 95 ? 8.157 -5.157 8.297 1.00 94.00 95 SER A N 1
ATOM 744 C CA . SER A 1 95 ? 8.222 -5.293 6.845 1.00 94.00 95 SER A CA 1
ATOM 745 C C . SER A 1 95 ? 7.505 -4.162 6.108 1.00 94.00 95 SER A C 1
ATOM 747 O O . SER A 1 95 ? 8.092 -3.529 5.228 1.00 94.00 95 SER A O 1
ATOM 749 N N . ILE A 1 96 ? 6.253 -3.882 6.481 1.00 92.94 96 ILE A N 1
ATOM 750 C CA . ILE A 1 96 ? 5.451 -2.819 5.864 1.00 92.94 96 ILE A CA 1
ATOM 751 C C . ILE A 1 96 ? 6.146 -1.469 6.050 1.00 92.94 96 ILE A C 1
ATOM 753 O O . ILE A 1 96 ? 6.282 -0.717 5.091 1.00 92.94 96 ILE A O 1
ATOM 757 N N . LEU A 1 97 ? 6.640 -1.177 7.257 1.00 93.12 97 LEU A N 1
ATOM 758 C CA . LEU A 1 97 ? 7.358 0.066 7.537 1.00 93.12 97 LEU A CA 1
ATOM 759 C C . LEU A 1 97 ? 8.628 0.206 6.693 1.00 93.12 97 LEU A C 1
ATOM 761 O O . LEU A 1 97 ? 8.873 1.284 6.154 1.00 93.12 97 LEU A O 1
ATOM 765 N N . SER A 1 98 ? 9.415 -0.863 6.551 1.00 94.50 98 SER A N 1
ATOM 766 C CA . SER A 1 98 ? 10.615 -0.851 5.711 1.00 94.50 98 SER A CA 1
ATOM 767 C C . SER A 1 98 ? 10.284 -0.615 4.236 1.00 94.50 98 SER A C 1
ATOM 769 O O . SER A 1 98 ? 10.919 0.237 3.623 1.00 94.50 98 SER A O 1
ATOM 771 N N . ASN A 1 99 ? 9.269 -1.288 3.684 1.00 95.50 99 ASN A N 1
ATOM 772 C CA . ASN A 1 99 ? 8.861 -1.098 2.286 1.00 95.50 99 ASN A CA 1
ATOM 773 C C . ASN A 1 99 ? 8.316 0.311 2.034 1.00 95.50 99 ASN A C 1
ATOM 775 O O . ASN A 1 99 ? 8.765 0.972 1.109 1.00 95.50 99 ASN A O 1
ATOM 779 N N . VAL A 1 100 ? 7.441 0.820 2.909 1.00 95.12 100 VAL A N 1
ATOM 780 C CA . VAL A 1 100 ? 6.896 2.182 2.785 1.00 95.12 100 VAL A CA 1
ATOM 781 C C . VAL A 1 100 ? 8.007 3.233 2.857 1.00 95.12 100 VAL A C 1
ATOM 783 O O . VAL A 1 100 ? 8.010 4.187 2.081 1.00 95.12 100 VAL A 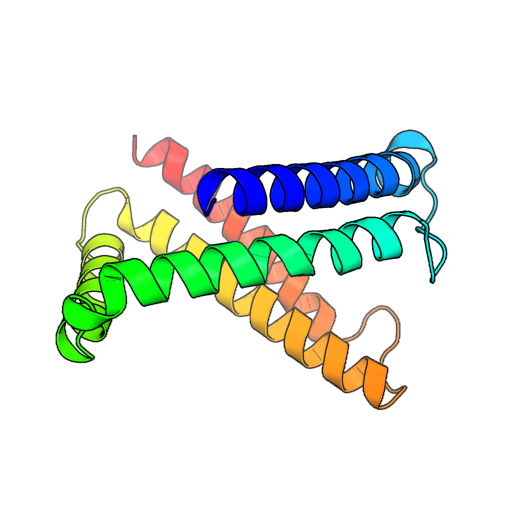O 1
ATOM 786 N N . ALA A 1 101 ? 8.973 3.068 3.767 1.00 94.69 101 ALA A N 1
ATOM 787 C CA . ALA A 1 101 ? 10.139 3.946 3.828 1.00 94.69 101 ALA A CA 1
ATOM 788 C C . ALA A 1 101 ? 10.995 3.845 2.554 1.00 94.69 101 ALA A C 1
ATOM 790 O O . ALA A 1 101 ? 11.466 4.869 2.057 1.00 94.69 101 ALA A O 1
ATOM 791 N N . GLY A 1 102 ? 11.160 2.631 2.019 1.00 96.19 102 GLY A N 1
ATOM 792 C CA . GLY A 1 102 ? 11.799 2.369 0.733 1.00 96.19 102 GLY A CA 1
ATOM 793 C C . GLY A 1 102 ? 11.112 3.117 -0.407 1.00 96.19 102 GLY A C 1
ATOM 794 O O . GLY A 1 102 ? 11.772 3.889 -1.092 1.00 96.19 102 GLY A O 1
ATOM 795 N N . ASP A 1 103 ? 9.792 2.991 -0.548 1.00 94.56 103 ASP A N 1
ATOM 796 C CA . ASP A 1 103 ? 8.999 3.644 -1.598 1.00 94.56 103 ASP A CA 1
ATOM 797 C C . ASP A 1 103 ? 9.083 5.174 -1.529 1.00 94.56 103 ASP A C 1
ATOM 799 O O . ASP A 1 103 ? 9.230 5.852 -2.552 1.00 94.56 103 ASP A O 1
ATOM 803 N N . MET A 1 104 ? 9.029 5.738 -0.317 1.00 95.44 104 MET A N 1
ATOM 804 C CA . MET A 1 104 ? 9.175 7.181 -0.103 1.00 95.44 104 MET A CA 1
ATOM 805 C C . MET A 1 104 ? 10.567 7.673 -0.513 1.00 95.44 104 MET A C 1
ATOM 807 O O . MET A 1 104 ? 10.684 8.684 -1.211 1.00 95.44 104 MET A O 1
ATOM 811 N N . LEU A 1 105 ? 11.623 6.966 -0.101 1.00 95.62 105 LEU A N 1
ATOM 812 C CA . LEU A 1 105 ? 13.003 7.324 -0.432 1.00 95.62 105 LEU A CA 1
ATOM 813 C C . LEU A 1 105 ? 13.316 7.098 -1.911 1.00 95.62 105 LEU A C 1
ATOM 815 O O . LEU A 1 105 ? 13.973 7.941 -2.518 1.00 95.62 105 LEU A O 1
ATOM 819 N N . PHE A 1 106 ? 12.824 6.015 -2.506 1.00 94.12 106 PHE A N 1
ATOM 820 C CA . PHE A 1 106 ? 12.943 5.729 -3.933 1.00 94.12 106 PHE A CA 1
ATOM 821 C C . PHE A 1 106 ? 12.275 6.827 -4.764 1.00 94.12 106 PHE A C 1
ATOM 823 O O . PHE A 1 106 ? 12.902 7.402 -5.652 1.00 94.12 106 PHE A O 1
ATOM 830 N N . SER A 1 107 ? 11.042 7.205 -4.415 1.00 93.44 107 SER A N 1
ATOM 831 C CA . SER A 1 107 ? 10.328 8.298 -5.084 1.00 93.44 107 SER A CA 1
ATOM 832 C C . SER A 1 107 ? 11.084 9.623 -4.964 1.00 93.44 107 SER A C 1
ATOM 834 O O . SER A 1 107 ? 11.239 10.348 -5.946 1.00 93.44 107 SER A O 1
ATOM 836 N N . TYR A 1 108 ? 11.595 9.933 -3.770 1.00 95.00 108 TYR A N 1
ATOM 837 C CA . TYR A 1 108 ? 12.362 11.153 -3.525 1.00 95.00 108 TYR A CA 1
ATOM 838 C C . TYR A 1 108 ? 13.680 11.187 -4.313 1.00 95.00 108 TYR A C 1
ATOM 840 O O . TYR A 1 108 ? 13.973 12.173 -4.985 1.00 95.00 108 TYR A O 1
ATOM 848 N N . THR A 1 109 ? 14.472 10.116 -4.259 1.00 95.50 109 THR A N 1
ATOM 849 C CA . THR A 1 109 ? 15.776 10.026 -4.942 1.00 95.50 109 THR A CA 1
ATOM 850 C C . THR A 1 109 ? 15.631 9.981 -6.460 1.00 95.50 109 THR A C 1
ATOM 852 O O . THR A 1 109 ? 16.400 10.632 -7.167 1.00 95.50 109 THR A O 1
ATOM 855 N N . THR A 1 110 ? 14.597 9.315 -6.972 1.00 94.31 110 THR A N 1
A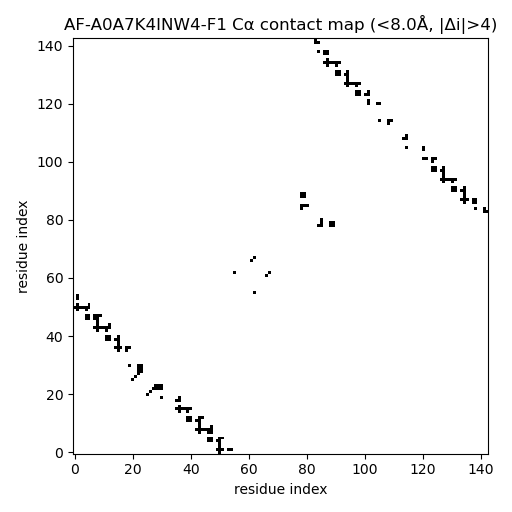TOM 856 C CA . THR A 1 110 ? 14.250 9.334 -8.400 1.00 94.31 110 THR A CA 1
ATOM 857 C C . THR A 1 110 ? 13.855 10.739 -8.847 1.00 94.31 110 THR A C 1
ATOM 859 O O . THR A 1 110 ? 14.349 11.218 -9.865 1.00 94.31 110 THR A O 1
ATOM 862 N N . ALA A 1 111 ? 13.050 11.461 -8.059 1.00 94.81 111 ALA A N 1
ATOM 863 C CA . ALA A 1 111 ? 12.679 12.845 -8.368 1.00 94.81 111 ALA A CA 1
ATOM 864 C C . ALA A 1 111 ? 13.886 13.803 -8.398 1.00 94.81 111 ALA A C 1
ATOM 866 O O . ALA A 1 111 ? 13.880 14.779 -9.146 1.00 94.81 111 ALA A O 1
ATOM 867 N N . GLN A 1 112 ? 14.929 13.522 -7.612 1.00 96.25 112 GLN A N 1
ATOM 868 C CA . GLN A 1 112 ? 16.188 14.274 -7.628 1.00 96.25 112 GLN A CA 1
ATOM 869 C C . GLN A 1 112 ? 17.187 13.774 -8.687 1.00 96.25 112 GLN A C 1
ATOM 871 O O . GLN A 1 112 ? 18.260 14.358 -8.820 1.00 96.25 112 GLN A O 1
ATOM 876 N N . ASN A 1 113 ? 16.854 12.728 -9.453 1.00 94.25 113 ASN A N 1
ATOM 877 C CA . ASN A 1 113 ? 17.759 12.036 -10.380 1.00 94.25 113 ASN A CA 1
ATOM 878 C C . ASN A 1 113 ? 19.058 11.543 -9.711 1.00 94.25 113 ASN A C 1
ATOM 880 O O . ASN A 1 113 ? 20.113 11.503 -10.340 1.00 94.25 113 ASN A O 1
ATOM 884 N N . THR A 1 114 ? 18.993 11.198 -8.422 1.00 93.44 114 THR A N 1
ATOM 885 C CA . THR A 1 114 ? 20.130 10.682 -7.644 1.00 93.44 114 THR A CA 1
ATOM 886 C C . THR A 1 114 ? 20.042 9.184 -7.378 1.00 93.44 114 THR A C 1
ATOM 888 O O . THR A 1 114 ? 20.975 8.621 -6.809 1.00 93.44 114 THR A O 1
ATOM 891 N N . TYR A 1 115 ? 18.944 8.537 -7.773 1.00 92.94 115 TYR A N 1
ATOM 892 C CA . TYR A 1 115 ? 18.803 7.087 -7.694 1.00 92.94 115 TYR A CA 1
ATOM 893 C C . TYR A 1 115 ? 19.735 6.379 -8.690 1.00 92.94 115 TYR A C 1
ATOM 895 O O . TYR A 1 115 ? 19.906 6.827 -9.824 1.00 92.94 115 TYR A O 1
ATOM 903 N N . TYR A 1 116 ? 20.325 5.264 -8.266 1.00 91.75 116 TYR A N 1
ATOM 904 C CA . TYR A 1 116 ? 21.158 4.376 -9.078 1.00 91.75 116 TYR A CA 1
ATOM 905 C C . TYR A 1 116 ? 20.999 2.936 -8.573 1.00 91.75 116 TYR A C 1
ATOM 907 O O . TYR A 1 116 ? 20.561 2.734 -7.447 1.00 91.75 116 TYR A O 1
ATOM 915 N N . ASN A 1 117 ? 21.344 1.939 -9.387 1.00 88.62 117 ASN A N 1
ATOM 916 C CA . ASN A 1 117 ? 21.242 0.530 -8.988 1.00 88.62 117 ASN A CA 1
ATOM 917 C C . ASN A 1 117 ? 22.224 0.194 -7.854 1.00 88.62 117 ASN A C 1
ATOM 919 O O . ASN A 1 117 ? 23.345 0.700 -7.854 1.00 88.62 117 ASN A O 1
ATOM 923 N N . ASP A 1 118 ? 21.819 -0.678 -6.928 1.00 88.94 118 ASP A N 1
ATOM 924 C CA . ASP A 1 118 ? 22.555 -1.007 -5.696 1.00 88.94 118 ASP A CA 1
ATOM 925 C C . ASP A 1 118 ? 22.630 0.168 -4.706 1.00 88.94 118 ASP A C 1
ATOM 927 O O . ASP A 1 118 ? 23.590 0.329 -3.940 1.00 88.94 118 ASP A O 1
ATOM 931 N N . HIS A 1 119 ? 21.597 1.010 -4.699 1.00 90.19 119 HIS A N 1
ATOM 932 C CA . HIS A 1 119 ? 21.492 2.099 -3.744 1.00 90.19 119 HIS A CA 1
ATOM 933 C C . HIS A 1 119 ? 21.326 1.530 -2.333 1.00 90.19 119 HIS A C 1
ATOM 935 O O . HIS A 1 119 ? 20.611 0.557 -2.106 1.00 90.19 119 HIS A O 1
ATOM 941 N N . LEU A 1 120 ? 21.870 2.209 -1.319 1.00 90.19 120 LEU A N 1
ATOM 942 C CA . LEU A 1 120 ? 21.697 1.796 0.083 1.00 90.19 120 LEU A CA 1
ATOM 943 C C . LEU A 1 120 ? 20.216 1.691 0.506 1.00 90.19 120 LEU A C 1
ATOM 945 O O . LEU A 1 120 ? 19.887 0.977 1.450 1.00 90.19 120 LEU A O 1
ATOM 949 N N . LEU A 1 121 ? 19.319 2.388 -0.202 1.00 92.56 121 LEU A N 1
ATOM 950 C CA . LEU A 1 121 ? 17.881 2.347 0.075 1.00 92.56 121 LEU A CA 1
ATOM 951 C C . LEU A 1 121 ? 17.274 0.998 -0.318 1.00 92.56 121 LEU A C 1
ATOM 953 O O . LEU A 1 121 ? 16.297 0.589 0.299 1.00 92.56 121 LEU A O 1
ATOM 957 N N . ASP A 1 122 ? 17.880 0.281 -1.269 1.00 91.94 122 ASP A N 1
ATOM 958 C CA . ASP A 1 122 ? 17.402 -1.022 -1.734 1.00 91.94 122 ASP A CA 1
ATOM 959 C C . ASP A 1 122 ? 17.458 -2.068 -0.603 1.00 91.94 122 ASP A C 1
ATOM 961 O O . ASP A 1 122 ? 16.667 -3.014 -0.567 1.00 91.94 122 ASP A O 1
ATOM 965 N N . LEU A 1 123 ? 18.313 -1.843 0.408 1.00 95.00 123 LEU A N 1
ATOM 966 C CA . LEU A 1 123 ? 18.325 -2.629 1.643 1.00 95.00 123 LEU A CA 1
ATOM 967 C C . LEU A 1 123 ? 16.992 -2.565 2.394 1.00 95.00 123 LEU A C 1
ATOM 969 O O . LEU A 1 123 ? 16.623 -3.542 3.039 1.00 95.00 123 LEU A O 1
ATOM 973 N N . LEU A 1 124 ? 16.253 -1.454 2.327 1.00 95.44 124 LEU A N 1
ATOM 974 C CA . LEU A 1 124 ? 14.946 -1.338 2.979 1.00 95.44 124 LEU A CA 1
ATOM 975 C C . LEU A 1 124 ? 13.939 -2.313 2.369 1.00 95.44 124 LEU A C 1
ATOM 977 O O . LEU A 1 124 ? 13.224 -2.985 3.112 1.00 95.44 124 LEU A O 1
ATOM 981 N N . PHE A 1 125 ? 13.941 -2.455 1.043 1.00 94.94 125 PHE A N 1
ATOM 982 C CA . PHE A 1 125 ? 13.125 -3.454 0.357 1.00 94.94 125 PHE A CA 1
ATOM 983 C C . PHE A 1 125 ? 13.591 -4.871 0.704 1.00 94.94 125 PHE A C 1
ATOM 985 O O . PHE A 1 125 ? 12.778 -5.707 1.098 1.00 94.94 125 PHE A O 1
ATOM 992 N N . LEU A 1 126 ? 14.905 -5.132 0.664 1.00 95.19 126 LEU A N 1
ATOM 993 C CA . LEU A 1 126 ? 15.475 -6.436 1.019 1.00 95.19 126 LEU A CA 1
ATOM 994 C C . LEU A 1 126 ? 15.089 -6.870 2.442 1.00 95.19 126 LEU A C 1
ATOM 996 O O . LEU A 1 126 ? 14.574 -7.972 2.640 1.00 95.19 126 LEU A O 1
ATOM 1000 N N . TYR A 1 127 ? 15.306 -6.008 3.439 1.00 93.50 127 TYR A N 1
ATOM 1001 C CA . TYR A 1 127 ? 14.919 -6.285 4.822 1.00 93.50 127 TYR A CA 1
ATOM 1002 C C . TYR A 1 127 ? 13.403 -6.409 4.966 1.00 93.50 127 TYR A C 1
ATOM 1004 O O . TYR A 1 127 ? 12.940 -7.296 5.683 1.00 93.50 127 TYR A O 1
ATOM 1012 N N . GLY A 1 128 ? 12.633 -5.602 4.234 1.00 95.88 128 GLY A N 1
ATOM 1013 C CA . GLY A 1 128 ? 11.186 -5.739 4.131 1.00 95.88 128 GLY A CA 1
ATOM 1014 C C . GLY A 1 128 ? 10.767 -7.156 3.727 1.00 95.88 128 GLY A C 1
ATOM 1015 O O . GLY A 1 128 ? 10.007 -7.809 4.449 1.00 95.88 128 GLY A O 1
ATOM 1016 N N . TYR A 1 129 ? 11.309 -7.684 2.631 1.00 94.56 129 TYR A N 1
ATOM 1017 C CA . TYR A 1 129 ? 11.012 -9.044 2.173 1.00 94.56 129 TYR A CA 1
ATOM 1018 C C . TYR A 1 129 ? 11.477 -10.124 3.157 1.00 94.56 129 TYR A C 1
ATOM 1020 O O . TYR A 1 129 ? 10.730 -11.068 3.430 1.00 94.56 129 TYR A O 1
ATOM 1028 N N . ILE A 1 130 ? 12.663 -9.971 3.758 1.00 96.62 130 ILE A N 1
ATOM 1029 C CA . ILE A 1 130 ? 13.165 -10.893 4.790 1.00 96.62 130 ILE A CA 1
ATOM 1030 C C . ILE A 1 130 ? 12.208 -10.937 5.987 1.00 96.62 130 ILE A C 1
ATOM 1032 O O . ILE A 1 130 ? 11.896 -12.020 6.486 1.00 96.62 130 ILE A O 1
ATOM 1036 N N . PHE A 1 131 ? 11.701 -9.788 6.438 1.00 95.12 131 PHE A N 1
ATOM 1037 C CA . PHE A 1 131 ? 10.751 -9.730 7.545 1.00 95.12 131 PHE A CA 1
ATOM 1038 C C . PHE A 1 131 ? 9.411 -10.384 7.205 1.00 95.12 131 PHE A C 1
ATOM 1040 O O . PHE A 1 131 ? 8.879 -11.099 8.054 1.00 95.12 131 PHE A O 1
ATOM 1047 N N . PHE A 1 132 ? 8.894 -10.240 5.979 1.00 95.38 132 PHE A N 1
ATOM 1048 C CA . PHE A 1 132 ? 7.693 -10.973 5.553 1.00 95.38 132 PHE A CA 1
ATOM 1049 C C . PHE A 1 132 ? 7.908 -12.488 5.553 1.00 95.38 132 PHE A C 1
ATOM 1051 O O . PHE A 1 132 ? 7.048 -13.246 6.015 1.00 95.38 132 PHE A O 1
ATOM 1058 N N . LEU A 1 133 ? 9.063 -12.940 5.068 1.00 94.38 133 LEU A N 1
ATOM 1059 C CA . LEU A 1 133 ? 9.394 -14.359 5.006 1.00 94.38 133 LEU A CA 1
ATOM 1060 C C . LEU A 1 133 ? 9.553 -14.956 6.411 1.00 94.38 133 LEU A C 1
ATOM 1062 O O . LEU A 1 133 ? 8.989 -16.011 6.709 1.00 94.38 133 LEU A O 1
ATOM 1066 N N . LEU A 1 134 ? 10.241 -14.246 7.310 1.00 93.75 134 LEU A N 1
ATOM 1067 C CA . LEU A 1 134 ? 10.359 -14.624 8.719 1.00 93.75 134 LEU A CA 1
ATOM 1068 C C . LEU A 1 134 ? 9.008 -14.613 9.434 1.00 93.75 134 LEU A C 1
ATOM 1070 O O . LEU A 1 134 ? 8.735 -15.530 10.206 1.00 93.75 134 LEU A O 1
ATOM 1074 N N . ALA A 1 135 ? 8.159 -13.618 9.169 1.00 91.69 135 ALA A N 1
ATOM 1075 C CA . ALA A 1 135 ? 6.814 -13.566 9.726 1.00 91.69 135 ALA A CA 1
ATOM 1076 C C . ALA A 1 135 ? 5.991 -14.782 9.301 1.00 91.69 135 ALA A C 1
ATOM 1078 O O . ALA A 1 135 ? 5.391 -15.439 10.143 1.00 91.69 135 ALA A O 1
ATOM 1079 N N . SER A 1 136 ? 6.020 -15.128 8.013 1.00 89.06 136 SER A N 1
ATOM 1080 C CA . SER A 1 136 ? 5.308 -16.289 7.472 1.00 89.06 136 SER A CA 1
ATOM 1081 C C . SER A 1 136 ? 5.810 -17.590 8.103 1.00 89.06 136 SER A C 1
ATOM 1083 O O . SER A 1 136 ? 5.020 -18.417 8.551 1.00 89.06 136 SER A O 1
ATOM 1085 N N . TYR A 1 137 ? 7.132 -17.749 8.219 1.00 91.88 137 TYR A N 1
ATOM 1086 C CA . TYR A 1 137 ? 7.743 -18.908 8.865 1.00 91.88 137 TYR A CA 1
ATOM 1087 C C . TYR A 1 137 ? 7.364 -19.026 10.343 1.00 91.88 137 TYR A C 1
ATOM 1089 O O . TYR A 1 137 ? 6.983 -20.100 10.805 1.00 91.88 137 TYR A O 1
ATOM 1097 N N . ILE A 1 138 ? 7.456 -17.934 11.100 1.00 89.12 138 ILE A N 1
ATOM 1098 C CA . ILE A 1 138 ? 7.110 -17.936 12.522 1.00 89.12 138 ILE A CA 1
ATOM 1099 C C . ILE A 1 138 ? 5.615 -18.205 12.691 1.00 89.12 138 ILE A C 1
ATOM 1101 O O . ILE A 1 138 ? 5.258 -19.015 13.541 1.00 89.12 138 ILE A O 1
ATOM 1105 N N . HIS A 1 139 ? 4.769 -17.664 11.817 1.00 85.56 139 HIS A N 1
ATOM 1106 C CA . HIS A 1 139 ? 3.329 -17.879 11.856 1.00 85.56 139 HIS A CA 1
ATOM 1107 C C . HIS A 1 139 ? 2.957 -19.360 11.734 1.00 85.56 139 HIS A C 1
ATOM 1109 O O . HIS A 1 139 ? 2.128 -19.845 12.502 1.00 85.56 139 HIS A O 1
ATOM 1115 N N . THR A 1 140 ? 3.642 -20.120 10.869 1.00 85.12 140 THR A N 1
ATOM 1116 C CA . THR A 1 140 ? 3.424 -21.579 10.769 1.00 85.12 140 THR A CA 1
ATOM 1117 C C . THR A 1 140 ? 3.726 -22.343 12.060 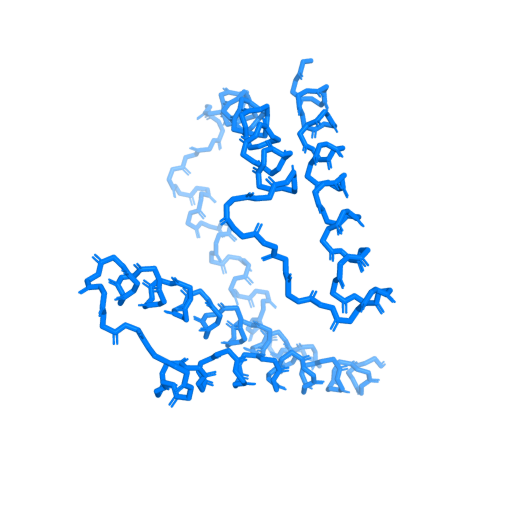1.00 85.12 140 THR A C 1
ATOM 1119 O O . THR A 1 140 ? 3.201 -23.432 12.252 1.00 85.12 140 THR A O 1
ATOM 1122 N N . LYS A 1 141 ? 4.553 -21.787 12.955 1.00 82.38 141 LYS A N 1
ATOM 1123 C CA . LYS A 1 141 ? 4.879 -22.372 14.266 1.00 82.38 141 LYS A CA 1
ATOM 1124 C C . LYS A 1 141 ? 3.994 -21.861 15.403 1.00 82.38 141 LYS A C 1
ATOM 1126 O O . LYS A 1 141 ? 4.088 -22.355 16.526 1.00 82.38 141 LYS A O 1
ATOM 1131 N N . GLU A 1 142 ? 3.226 -20.807 15.149 1.00 76.12 142 GLU A N 1
ATOM 1132 C CA . GLU A 1 142 ? 2.308 -20.201 16.113 1.00 76.12 142 GLU A CA 1
ATOM 1133 C C . GLU A 1 142 ? 0.924 -20.872 16.096 1.00 76.12 142 GLU A C 1
ATOM 1135 O O . GLU A 1 142 ? 0.205 -20.767 17.095 1.00 76.12 142 GLU A O 1
ATOM 1140 N N . LEU A 1 143 ? 0.591 -21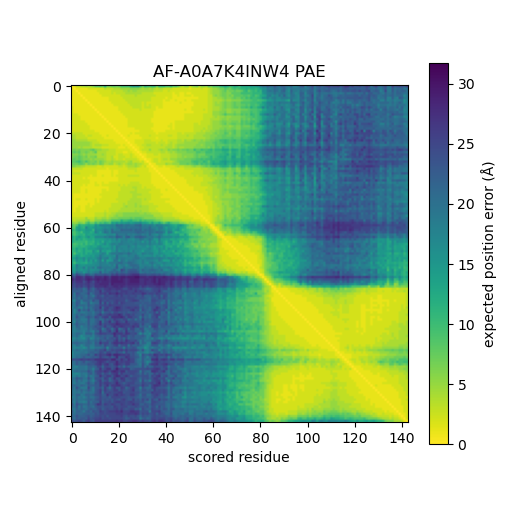.569 15.001 1.00 67.38 143 LEU A N 1
ATOM 1141 C CA . LEU A 1 143 ? -0.551 -22.482 14.854 1.00 67.38 143 LEU A CA 1
ATOM 1142 C C . LEU A 1 143 ? -0.313 -23.784 15.638 1.00 67.38 143 LEU A C 1
ATOM 1144 O O . LEU A 1 143 ? -1.241 -24.195 16.371 1.00 67.38 143 LEU A O 1
#

Foldseek 3Di:
DLVVLLVQLVVLLVVLVVVCCCACPVVVHHADPPHPSVVSNVVSVVSVVVSVVVVCVVCVVVDDPVVVVVVVVVVVCVCCPPALLNQLSVLQVLLVVLVVQLVVVVVVCVVVVNDDPPDPSVVSNVSSVVSNVVSVVSVVVSD

Sequence (143 aa):
MIWLCFTVGLFLWFVGEAIWMGYAVILGVEIPYPSVADAFWLIGYIPLFVALYLYVRLFGAALTRKDLVVSLAATIILASIKGKLGKSWLLINASILSNVAGDMLFSYTTAQNTYYNDHLLDLLFLYGYIFFLLASYIHTKEL

Mean predicted aligned error: 12.54 Å

pLDDT: mean 89.27, std 9.63, range [54.12, 98.44]

Secondary structure (DSSP, 8-state):
-HHHHHHHHHHHHHHHHHHHHIIIIII--PPPSS-HHHHHHHHHHHHHHHHHHHHHHHHTTT--HHHHHHHHHHHHHHHHSSSTTHHHHHHHHHHHHHHHHHHHHHHHHHHTT---TT-TTHHHHHHHHHHHHHHHHHHHHH-

Solvent-accessible surface area (backbone atoms only — not comparable to full-atom values): 7378 Å² total; per-residue (Å²): 106,46,66,57,27,34,52,54,12,50,51,30,34,51,51,13,51,55,47,46,44,45,28,52,70,73,67,67,37,81,76,59,87,90,41,74,30,56,53,29,37,60,58,12,45,53,32,35,50,51,16,49,51,52,48,49,62,73,42,47,90,74,57,43,74,64,52,52,53,48,52,51,48,49,52,52,46,66,40,60,44,91,50,72,59,25,63,24,44,50,27,41,51,52,13,51,52,28,34,54,52,26,53,53,49,49,53,51,30,50,74,69,72,68,60,59,91,91,40,81,57,57,51,29,42,53,52,14,54,51,25,43,53,52,16,54,57,47,42,69,72,45,111